Protein AF-A0AAJ1SRV4-F1 (afdb_monomer)

Structure (mmCIF, N/CA/C/O backbone):
data_AF-A0AAJ1SRV4-F1
#
_entry.id   AF-A0AAJ1SRV4-F1
#
loop_
_atom_site.group_PDB
_atom_site.id
_atom_site.type_symbol
_atom_site.label_atom_id
_atom_site.label_alt_id
_atom_site.label_comp_id
_atom_site.label_asym_id
_atom_site.label_entity_id
_atom_site.label_seq_id
_atom_site.pdbx_PDB_ins_code
_atom_site.Cartn_x
_atom_site.Cartn_y
_atom_site.Cartn_z
_atom_site.occupancy
_atom_site.B_iso_or_equiv
_atom_site.auth_seq_id
_atom_site.auth_comp_id
_atom_site.auth_asym_id
_atom_site.auth_atom_id
_atom_site.pdbx_PDB_model_num
ATOM 1 N N . MET A 1 1 ? -9.204 7.041 1.022 1.00 50.75 1 MET A N 1
ATOM 2 C CA . MET A 1 1 ? -7.983 7.459 0.311 1.00 50.75 1 MET A CA 1
ATOM 3 C C . MET A 1 1 ? -6.954 6.400 0.609 1.00 50.75 1 MET A C 1
ATOM 5 O O . MET A 1 1 ? -6.613 6.237 1.772 1.00 50.75 1 MET A O 1
ATOM 9 N N . ASP A 1 2 ? -6.551 5.639 -0.397 1.00 62.44 2 ASP A N 1
ATOM 10 C CA . ASP A 1 2 ? -5.406 4.743 -0.270 1.00 62.44 2 ASP A CA 1
ATOM 11 C C . ASP A 1 2 ? -4.138 5.566 -0.504 1.00 62.44 2 ASP A C 1
ATOM 13 O O . ASP A 1 2 ? -4.124 6.465 -1.353 1.00 62.44 2 ASP A O 1
ATOM 17 N N . TRP A 1 3 ? -3.096 5.309 0.285 1.00 68.19 3 TRP A N 1
ATOM 18 C CA . TRP A 1 3 ? -1.806 5.968 0.082 1.00 68.19 3 TRP A CA 1
ATOM 19 C C . TRP A 1 3 ? -1.258 5.567 -1.292 1.00 68.19 3 TRP A C 1
ATOM 21 O O . TRP A 1 3 ? -1.412 4.413 -1.694 1.00 68.19 3 TRP A O 1
ATOM 31 N N . PHE A 1 4 ? -0.631 6.505 -2.015 1.00 83.00 4 PHE A N 1
ATOM 32 C CA . PHE A 1 4 ? -0.131 6.251 -3.369 1.00 83.00 4 PHE A CA 1
ATOM 33 C C . PHE A 1 4 ? 0.717 4.972 -3.419 1.00 83.00 4 PHE A C 1
ATOM 35 O O . PHE A 1 4 ? 1.658 4.839 -2.632 1.00 83.00 4 PHE A O 1
ATOM 42 N N . PRO A 1 5 ? 0.418 4.043 -4.338 1.00 93.06 5 PRO A N 1
ATOM 43 C CA . PRO A 1 5 ? 1.128 2.781 -4.399 1.00 93.06 5 PRO A CA 1
ATOM 44 C C . PRO A 1 5 ? 2.6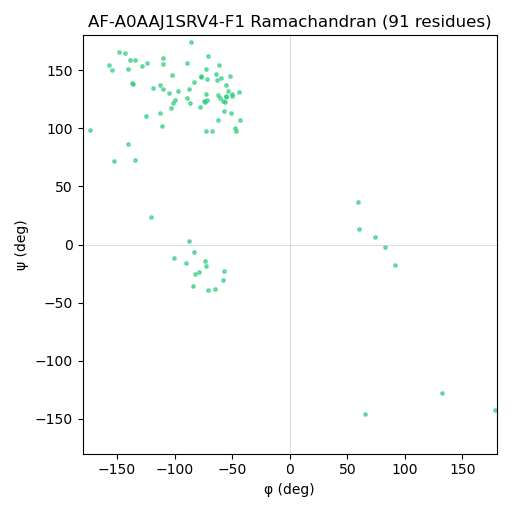04 2.982 -4.740 1.00 93.06 5 PRO A C 1
ATOM 46 O O . PRO A 1 5 ? 2.986 3.864 -5.512 1.00 93.06 5 PRO A O 1
ATOM 49 N N . HIS A 1 6 ? 3.446 2.123 -4.180 1.00 96.12 6 HIS A N 1
ATOM 50 C CA . HIS A 1 6 ? 4.854 2.019 -4.529 1.00 96.12 6 HIS A CA 1
ATOM 51 C C . HIS A 1 6 ? 5.059 0.804 -5.418 1.00 96.12 6 HIS A C 1
ATOM 53 O O . HIS A 1 6 ? 4.799 -0.324 -5.000 1.00 96.12 6 HIS A O 1
ATOM 59 N N . LEU A 1 7 ? 5.512 1.062 -6.644 1.00 97.56 7 LEU A N 1
ATOM 60 C CA . LEU A 1 7 ? 5.809 0.029 -7.626 1.00 97.56 7 LEU A CA 1
ATOM 61 C C . LEU A 1 7 ? 7.145 -0.646 -7.310 1.00 97.56 7 LEU A C 1
ATOM 63 O O . LEU A 1 7 ? 8.099 0.025 -6.895 1.00 97.56 7 LEU A O 1
ATOM 67 N N . SER A 1 8 ? 7.224 -1.948 -7.564 1.00 98.38 8 SER A N 1
ATOM 68 C CA . SER A 1 8 ? 8.498 -2.651 -7.643 1.00 98.38 8 SER A CA 1
ATOM 69 C C . SER A 1 8 ? 9.357 -2.077 -8.786 1.00 98.38 8 SER A C 1
ATOM 71 O O . SER A 1 8 ? 8.818 -1.514 -9.742 1.00 98.38 8 SER A O 1
ATOM 73 N N . PRO A 1 9 ? 10.694 -2.185 -8.725 1.00 98.31 9 PRO A N 1
ATOM 74 C CA . PRO A 1 9 ? 11.589 -1.631 -9.749 1.00 98.31 9 PRO A CA 1
ATOM 75 C C . PRO A 1 9 ? 11.367 -2.142 -11.176 1.00 98.31 9 PRO A C 1
ATOM 77 O O . PRO A 1 9 ? 11.606 -1.409 -12.132 1.00 98.31 9 PRO A O 1
ATOM 80 N N . ASP A 1 10 ? 10.901 -3.378 -11.325 1.00 98.06 10 ASP A N 1
ATOM 81 C CA . ASP A 1 10 ? 10.502 -3.981 -12.605 1.00 98.06 10 ASP A CA 1
ATOM 82 C C . ASP A 1 10 ? 9.063 -3.621 -13.021 1.00 98.06 10 ASP A C 1
ATOM 84 O O . ASP A 1 10 ? 8.638 -3.955 -14.123 1.00 98.06 10 ASP A O 1
ATOM 88 N N . GLY A 1 11 ? 8.311 -2.938 -12.153 1.00 97.88 11 GLY A N 1
ATOM 89 C CA . GLY A 1 11 ? 6.957 -2.454 -12.409 1.00 97.88 11 GLY A CA 1
ATOM 90 C C . GLY A 1 11 ? 5.871 -3.529 -12.411 1.00 97.88 11 GLY A C 1
ATOM 91 O O . GLY A 1 11 ? 4.732 -3.215 -12.753 1.00 97.88 11 GLY A O 1
ATOM 92 N N . SER A 1 12 ? 6.188 -4.775 -12.053 1.00 98.25 12 SER A N 1
ATOM 93 C CA . SER A 1 12 ? 5.234 -5.893 -12.076 1.00 98.25 12 SER A CA 1
ATOM 94 C C . SER A 1 12 ? 4.337 -5.949 -10.835 1.00 98.25 12 SER A C 1
ATOM 96 O O . SER A 1 12 ? 3.213 -6.449 -10.899 1.00 98.25 12 SER A O 1
ATOM 98 N N . LEU A 1 13 ? 4.802 -5.398 -9.711 1.00 98.38 13 LEU A N 1
ATOM 99 C CA . LEU A 1 13 ? 4.112 -5.421 -8.425 1.00 98.38 13 LEU A CA 1
ATOM 100 C C . LEU A 1 13 ? 3.910 -4.011 -7.873 1.00 98.38 13 LEU A C 1
ATOM 102 O O . LEU A 1 13 ? 4.670 -3.085 -8.165 1.00 98.38 13 LEU A O 1
ATOM 106 N N . ALA A 1 14 ? 2.904 -3.859 -7.016 1.00 97.69 14 ALA A N 1
ATOM 107 C CA . ALA A 1 14 ? 2.696 -2.645 -6.245 1.00 97.69 14 ALA A CA 1
ATOM 108 C C . ALA A 1 14 ? 2.318 -2.951 -4.795 1.00 97.69 14 ALA A C 1
ATOM 110 O O . ALA A 1 14 ? 1.500 -3.828 -4.523 1.00 97.69 14 ALA A O 1
ATOM 111 N N . SER A 1 15 ? 2.884 -2.181 -3.867 1.00 97.50 15 SER A N 1
ATOM 112 C CA . SER A 1 15 ? 2.534 -2.199 -2.444 1.00 97.50 15 SER A CA 1
ATOM 113 C C . SER A 1 15 ? 1.867 -0.886 -2.040 1.00 97.50 15 SER A C 1
ATOM 115 O O . SER A 1 15 ? 2.365 0.180 -2.413 1.00 97.50 15 SER A O 1
ATOM 117 N N . TYR A 1 16 ? 0.801 -0.925 -1.246 1.00 96.00 16 TYR A N 1
ATOM 118 C CA . TYR A 1 16 ? 0.131 0.279 -0.742 1.00 96.00 16 TYR A CA 1
ATOM 11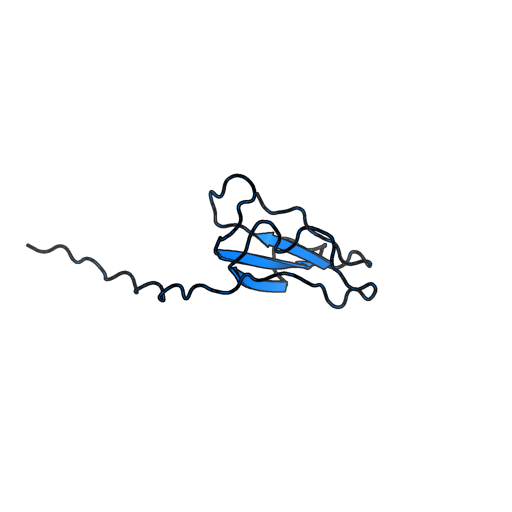9 C C . TYR A 1 16 ? -0.490 0.071 0.642 1.00 96.00 16 TYR A C 1
ATOM 121 O O . TYR A 1 16 ? -0.624 -1.060 1.109 1.00 96.00 16 TYR A O 1
ATOM 129 N N . VAL A 1 17 ? -0.860 1.175 1.299 1.00 95.75 17 VAL A N 1
ATOM 130 C CA . VAL A 1 17 ? -1.599 1.156 2.570 1.00 95.75 17 VAL A CA 1
ATOM 131 C C . VAL A 1 17 ? -3.071 1.411 2.293 1.00 95.75 17 VAL A C 1
ATOM 133 O O . VAL A 1 17 ? -3.427 2.445 1.718 1.00 95.75 17 VAL A O 1
ATOM 136 N N . ARG A 1 18 ? -3.913 0.482 2.740 1.00 94.88 18 ARG A N 1
ATOM 137 C CA . ARG A 1 18 ? -5.367 0.592 2.716 1.00 94.88 18 ARG A CA 1
ATOM 138 C C . ARG A 1 18 ? -5.869 0.959 4.105 1.00 94.88 18 ARG A C 1
ATOM 140 O O . ARG A 1 18 ? -5.638 0.249 5.082 1.00 94.88 18 ARG A O 1
ATOM 147 N N . PHE A 1 19 ? -6.564 2.086 4.174 1.00 94.00 19 PHE A N 1
ATOM 148 C CA . PHE A 1 19 ? -7.169 2.581 5.405 1.00 94.00 19 PHE A CA 1
ATOM 149 C C . PHE A 1 19 ? -8.591 2.036 5.590 1.00 94.00 19 PHE A C 1
ATOM 151 O O . PHE A 1 19 ? -9.267 1.746 4.597 1.00 94.00 19 PHE A O 1
ATOM 158 N N . PRO A 1 20 ? -9.098 1.973 6.836 1.00 93.44 20 PRO A N 1
ATOM 159 C CA . PRO A 1 20 ? -10.507 1.703 7.092 1.00 93.44 20 PRO A CA 1
ATOM 160 C C . PRO A 1 20 ? -11.429 2.633 6.294 1.00 93.44 20 PRO A C 1
ATOM 162 O O . PRO A 1 20 ? -11.133 3.819 6.093 1.00 93.44 20 PRO A O 1
ATOM 165 N N . ALA A 1 21 ? -12.575 2.107 5.862 1.00 91.69 21 ALA A N 1
ATOM 166 C CA . ALA A 1 21 ? -13.566 2.883 5.126 1.00 91.69 21 ALA A CA 1
ATOM 167 C C . ALA A 1 21 ? -13.996 4.134 5.917 1.00 91.69 21 ALA A C 1
ATOM 169 O O . ALA A 1 21 ? -14.214 4.080 7.124 1.00 91.69 21 ALA A O 1
ATOM 170 N N . GLY A 1 22 ? -14.111 5.272 5.228 1.00 91.88 22 GLY A N 1
ATOM 171 C CA . GLY A 1 22 ? -14.466 6.553 5.850 1.00 91.88 22 GLY A CA 1
ATOM 172 C C . GLY A 1 22 ? -13.300 7.313 6.493 1.00 91.88 22 GLY A C 1
ATOM 173 O O . GLY A 1 22 ? -13.506 8.435 6.953 1.00 91.88 22 GLY A O 1
ATOM 174 N N . THR A 1 23 ? -12.078 6.769 6.482 1.00 91.81 23 THR A N 1
ATOM 175 C CA . THR A 1 23 ? -10.890 7.496 6.960 1.00 91.81 23 THR A CA 1
ATOM 176 C C . THR A 1 23 ? -10.642 8.748 6.115 1.00 91.81 23 THR A C 1
ATOM 178 O O . THR A 1 23 ? -10.577 8.683 4.882 1.00 91.81 23 THR A O 1
ATOM 181 N N . GLN A 1 24 ? -10.485 9.893 6.784 1.00 90.19 24 GLN A N 1
ATOM 182 C CA . GLN A 1 24 ? -10.137 11.168 6.160 1.00 90.19 24 GLN A CA 1
ATOM 183 C C . GLN A 1 24 ? -8.633 11.429 6.271 1.00 90.19 24 GLN A C 1
ATOM 185 O O . GLN A 1 24 ? -8.056 11.326 7.351 1.00 90.19 24 GLN A O 1
ATOM 190 N N . GLY A 1 25 ? -8.007 11.807 5.154 1.00 87.88 25 GLY A N 1
ATOM 191 C CA . GLY A 1 25 ? -6.560 12.005 5.086 1.00 87.88 25 GLY A CA 1
ATOM 192 C C . GLY A 1 25 ? -5.784 10.702 5.293 1.00 87.88 25 GLY A C 1
ATOM 193 O O . GLY A 1 25 ? -6.232 9.637 4.873 1.00 87.88 25 GLY A O 1
ATOM 194 N N . HIS A 1 26 ? -4.621 10.809 5.937 1.00 88.12 26 HIS A N 1
ATOM 195 C CA . HIS A 1 26 ? -3.725 9.683 6.211 1.00 88.12 26 HIS A CA 1
ATOM 196 C C . HIS A 1 26 ? -3.245 9.760 7.667 1.00 88.12 26 HIS A C 1
ATOM 198 O O . HIS A 1 26 ? -2.119 10.185 7.905 1.00 88.12 26 HIS A O 1
ATOM 204 N N . PRO A 1 27 ? -4.100 9.468 8.659 1.00 92.06 27 PRO A N 1
ATOM 205 C CA . PRO A 1 27 ? -3.709 9.515 10.065 1.00 92.06 27 PRO A CA 1
ATOM 206 C C . PRO A 1 27 ? -2.760 8.361 10.431 1.00 92.06 27 PRO A C 1
ATOM 208 O O . PRO A 1 27 ? -2.658 7.360 9.720 1.00 92.06 27 PRO A O 1
ATOM 211 N N . ALA A 1 28 ? -2.059 8.510 11.550 1.00 92.56 28 ALA A N 1
ATOM 212 C CA . ALA A 1 28 ? -1.326 7.433 12.212 1.00 92.56 28 ALA A CA 1
ATOM 213 C C . ALA A 1 28 ? -2.250 6.632 13.156 1.00 92.56 28 ALA A C 1
ATOM 215 O O . ALA A 1 28 ? -3.399 7.018 13.375 1.00 92.56 28 ALA A O 1
ATOM 216 N N . ASP A 1 29 ? -1.727 5.549 13.735 1.00 93.00 29 ASP A N 1
ATOM 217 C CA . ASP A 1 29 ? -2.348 4.759 14.811 1.00 93.00 29 ASP A CA 1
ATOM 218 C C . ASP A 1 29 ? -3.721 4.137 14.482 1.00 93.00 29 ASP A C 1
ATOM 220 O O . ASP A 1 29 ? -4.597 4.022 15.342 1.00 93.00 29 ASP A O 1
ATOM 224 N N . LEU A 1 30 ? -3.913 3.693 13.239 1.00 93.69 30 LEU A N 1
ATOM 225 C CA . LEU A 1 30 ? -5.101 2.966 12.790 1.00 93.69 30 LEU A CA 1
ATOM 226 C C . LEU A 1 30 ? -4.802 1.490 12.481 1.00 93.69 30 LEU A C 1
ATOM 228 O O . LEU A 1 30 ? -3.666 1.147 12.142 1.00 93.69 30 LEU A O 1
ATOM 232 N N . PRO A 1 31 ? -5.818 0.607 12.548 1.00 95.12 31 PRO A N 1
ATOM 233 C CA . PRO A 1 31 ? -5.725 -0.736 11.989 1.00 95.12 31 PRO A CA 1
ATOM 234 C C . PRO A 1 31 ? -5.791 -0.630 10.461 1.00 95.12 31 PRO A C 1
ATOM 236 O O . PRO A 1 31 ? -6.868 -0.468 9.887 1.00 95.12 31 PRO A O 1
ATOM 239 N N . VAL A 1 32 ? -4.634 -0.644 9.809 1.00 95.00 32 VAL A N 1
ATOM 240 C CA . VAL A 1 32 ? -4.512 -0.534 8.352 1.00 95.00 32 VAL A CA 1
ATOM 241 C C . VAL A 1 32 ? -4.059 -1.856 7.759 1.00 95.00 32 VAL A C 1
ATOM 243 O O . VAL A 1 32 ? -3.461 -2.691 8.435 1.00 95.00 32 VAL A O 1
ATOM 246 N N . ASP A 1 33 ? -4.289 -2.011 6.465 1.00 96.25 33 ASP A N 1
ATOM 247 C CA . ASP A 1 33 ? -3.772 -3.132 5.700 1.00 96.25 33 ASP A CA 1
ATOM 248 C C . ASP A 1 33 ? -2.595 -2.670 4.840 1.00 96.25 33 ASP A C 1
ATOM 250 O O . ASP A 1 33 ? -2.701 -1.693 4.094 1.00 96.25 33 ASP A O 1
ATOM 254 N N . VAL A 1 34 ? -1.480 -3.397 4.890 1.00 96.88 34 VAL A N 1
ATOM 255 C CA . VAL A 1 34 ? -0.458 -3.339 3.838 1.00 96.88 34 VAL A CA 1
ATOM 256 C C . VAL A 1 34 ? -0.858 -4.344 2.767 1.00 96.88 34 VAL A C 1
ATOM 258 O O . VAL A 1 34 ? -1.019 -5.530 3.054 1.00 96.88 34 VAL A O 1
ATOM 261 N N . VAL A 1 35 ? -1.040 -3.878 1.536 1.00 97.31 35 VAL A N 1
ATOM 262 C CA . VAL A 1 35 ? -1.582 -4.678 0.433 1.00 97.31 35 VAL A CA 1
ATOM 263 C C . VAL A 1 35 ? -0.552 -4.787 -0.682 1.00 97.31 35 VAL A C 1
ATOM 265 O O . VAL A 1 35 ? 0.054 -3.786 -1.061 1.00 97.31 35 VAL A O 1
ATOM 268 N N . LEU A 1 36 ? -0.379 -5.996 -1.214 1.00 98.06 36 LEU A N 1
ATOM 269 C CA . LEU A 1 36 ? 0.401 -6.294 -2.413 1.00 98.06 36 LEU A CA 1
ATOM 270 C C . LEU A 1 36 ? -0.544 -6.702 -3.547 1.00 98.06 36 LEU A C 1
ATOM 272 O O . LEU A 1 36 ? -1.414 -7.550 -3.348 1.00 98.06 36 LEU A O 1
ATOM 276 N N . VAL A 1 37 ? -0.339 -6.143 -4.736 1.00 98.00 37 VAL A N 1
ATOM 277 C CA . VAL A 1 37 ? -1.078 -6.468 -5.967 1.00 98.00 37 VAL A CA 1
ATOM 278 C C . VAL A 1 37 ? -0.117 -6.637 -7.142 1.00 98.00 37 VAL A C 1
ATOM 280 O O . VAL A 1 37 ? 1.000 -6.109 -7.116 1.00 98.00 37 VAL A O 1
ATOM 283 N N . ALA A 1 38 ? -0.569 -7.344 -8.176 1.00 98.19 38 ALA A N 1
ATOM 284 C CA . ALA A 1 38 ? 0.038 -7.263 -9.497 1.00 98.19 38 ALA A CA 1
ATOM 285 C C . ALA A 1 38 ? -0.421 -5.966 -10.184 1.00 98.19 38 ALA A C 1
ATOM 287 O O . ALA A 1 38 ? -1.548 -5.512 -9.977 1.00 98.19 38 ALA A O 1
ATOM 288 N N . THR A 1 39 ? 0.439 -5.334 -10.982 1.00 97.25 39 THR A N 1
ATOM 289 C CA . THR A 1 39 ? 0.090 -4.059 -11.637 1.00 97.25 39 THR A CA 1
ATOM 290 C C . THR A 1 39 ? -0.894 -4.211 -12.797 1.00 97.25 39 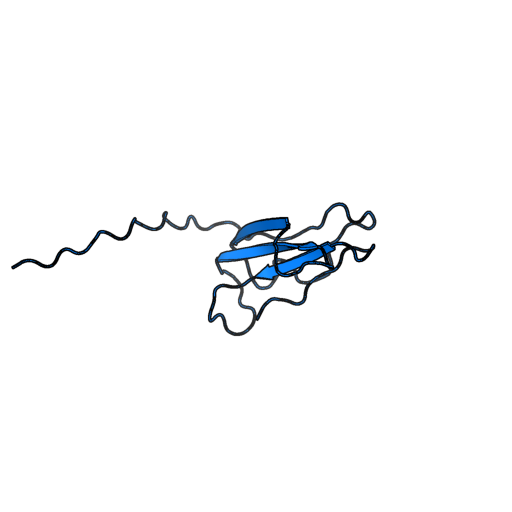THR A C 1
ATOM 292 O O . THR A 1 39 ? -1.483 -3.212 -13.218 1.00 97.25 39 THR A O 1
ATOM 295 N N . ASP A 1 40 ? -1.107 -5.435 -13.281 1.00 97.88 40 ASP A N 1
ATOM 296 C CA . ASP A 1 40 ? -2.106 -5.799 -14.288 1.00 97.88 40 ASP A CA 1
ATOM 297 C C . ASP A 1 40 ? -3.469 -6.202 -13.689 1.00 97.88 40 ASP A C 1
ATOM 299 O O . ASP A 1 40 ? -4.471 -6.161 -14.403 1.00 97.88 40 ASP A O 1
ATOM 303 N N . ASP A 1 41 ? -3.542 -6.496 -12.385 1.00 97.56 41 ASP A N 1
ATOM 304 C CA . ASP A 1 41 ? -4.786 -6.757 -11.653 1.00 97.56 41 ASP A CA 1
ATOM 305 C C . ASP A 1 41 ? -4.776 -6.138 -10.243 1.00 97.56 41 ASP A C 1
ATOM 307 O O . ASP A 1 41 ? -4.477 -6.772 -9.231 1.00 97.56 41 ASP A O 1
ATOM 311 N N . TRP A 1 42 ? -5.179 -4.869 -10.172 1.00 94.44 42 TRP A N 1
ATOM 312 C CA . TRP A 1 42 ? -5.319 -4.129 -8.914 1.00 94.44 42 TRP A CA 1
ATOM 313 C C . TRP A 1 42 ? -6.520 -4.569 -8.069 1.00 94.44 42 TRP A C 1
ATOM 315 O O . TRP A 1 42 ? -6.590 -4.233 -6.884 1.00 94.44 42 TRP A O 1
ATOM 325 N N . ALA A 1 43 ? -7.494 -5.258 -8.671 1.00 95.06 43 ALA A N 1
ATOM 326 C CA . ALA A 1 43 ? -8.722 -5.650 -7.990 1.00 95.06 43 ALA A CA 1
ATOM 327 C C . ALA A 1 43 ? -8.512 -6.878 -7.096 1.00 95.06 43 ALA A C 1
ATOM 329 O O . ALA A 1 43 ? -9.250 -7.051 -6.122 1.00 95.06 43 ALA A O 1
ATOM 330 N N . THR A 1 44 ? -7.493 -7.687 -7.394 1.00 97.00 44 THR A N 1
ATOM 331 C CA . THR A 1 44 ? -7.182 -8.921 -6.674 1.00 97.00 44 THR A CA 1
ATOM 332 C C . THR A 1 44 ? -5.881 -8.775 -5.880 1.00 97.00 44 THR A C 1
ATOM 334 O O . THR A 1 44 ? -4.790 -8.888 -6.439 1.00 97.00 44 THR A O 1
ATOM 337 N N . PRO A 1 45 ? -5.951 -8.556 -4.553 1.00 97.25 45 PRO A N 1
ATOM 338 C CA . PRO A 1 45 ? -4.772 -8.614 -3.699 1.00 97.25 45 PRO A CA 1
ATOM 339 C C . PRO A 1 45 ? -4.051 -9.956 -3.827 1.00 97.25 45 PRO A C 1
ATOM 341 O O . PRO A 1 45 ? -4.647 -11.010 -3.612 1.00 97.25 45 PRO A O 1
ATOM 344 N N . LEU A 1 46 ? -2.750 -9.904 -4.108 1.00 98.12 46 LEU A N 1
ATOM 345 C CA . LEU A 1 46 ? -1.867 -11.064 -3.999 1.00 98.12 46 LEU A CA 1
ATOM 346 C C . LEU A 1 46 ? -1.642 -11.423 -2.530 1.00 98.12 46 LEU A C 1
ATOM 348 O O . LEU A 1 46 ? -1.584 -12.594 -2.171 1.00 98.12 46 LEU A O 1
ATOM 352 N N . GLN A 1 47 ? -1.510 -10.402 -1.679 1.00 98.19 47 GLN A N 1
ATOM 353 C CA . GLN A 1 47 ? -1.316 -10.570 -0.246 1.00 98.19 47 GLN A CA 1
ATOM 354 C C . GLN A 1 47 ? -1.815 -9.340 0.513 1.00 98.19 47 GLN A C 1
ATOM 356 O O . GLN A 1 47 ? -1.801 -8.212 0.015 1.00 98.19 47 GLN A O 1
ATOM 361 N N . THR A 1 48 ? -2.263 -9.558 1.744 1.00 97.62 48 THR A N 1
ATOM 362 C CA . THR A 1 48 ? -2.628 -8.495 2.681 1.00 97.62 48 THR A CA 1
ATOM 363 C C . THR A 1 48 ? -2.070 -8.821 4.060 1.00 97.62 48 THR A C 1
ATOM 365 O O . THR A 1 48 ? -2.116 -9.978 4.485 1.00 97.62 48 THR A O 1
ATOM 368 N N . TRP A 1 49 ? -1.529 -7.808 4.734 1.00 97.38 49 TRP A N 1
ATOM 369 C CA . TRP A 1 49 ? -1.040 -7.891 6.106 1.00 97.38 49 TRP A CA 1
ATOM 370 C C . TRP A 1 49 ? -1.728 -6.816 6.958 1.00 97.38 49 TRP A C 1
ATOM 372 O O . TRP A 1 49 ? -1.438 -5.631 6.762 1.00 97.38 49 TRP A O 1
ATOM 382 N N . PRO A 1 50 ? -2.609 -7.201 7.898 1.00 96.12 50 PRO A N 1
ATOM 383 C CA . PRO A 1 50 ? 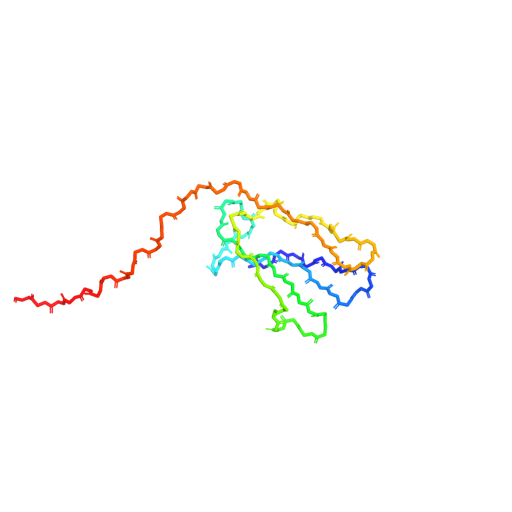-3.199 -6.257 8.838 1.00 96.12 50 PRO A CA 1
ATOM 384 C C . PRO A 1 50 ? -2.152 -5.829 9.871 1.00 96.12 50 PRO A C 1
ATOM 386 O O . PRO A 1 50 ? -1.485 -6.671 10.479 1.00 96.12 50 PRO A O 1
ATOM 389 N N . VAL A 1 51 ? -1.999 -4.521 10.079 1.00 95.31 51 VAL A N 1
ATOM 390 C CA . VAL A 1 51 ? -1.027 -3.941 11.016 1.00 95.31 51 VAL A CA 1
ATOM 391 C C . VAL A 1 51 ? -1.614 -2.740 11.757 1.00 95.31 51 VAL A C 1
ATOM 393 O O . VAL A 1 51 ? -2.432 -1.990 11.227 1.00 95.31 51 VAL A O 1
ATOM 396 N N . SER A 1 52 ? -1.149 -2.499 12.983 1.00 95.56 52 SER A N 1
ATOM 397 C CA . SER A 1 52 ? -1.285 -1.176 13.598 1.00 95.56 52 SER A CA 1
ATOM 398 C C . SER A 1 52 ? -0.318 -0.223 12.896 1.00 95.56 52 SER A C 1
ATOM 400 O O . SER A 1 52 ? 0.875 -0.514 12.810 1.00 95.56 52 SER A O 1
ATOM 402 N N . GLY A 1 53 ? -0.807 0.890 12.358 1.00 94.94 53 GLY A N 1
ATOM 403 C CA . GLY A 1 53 ? 0.012 1.769 11.529 1.00 94.94 53 GLY A CA 1
ATOM 404 C C . GLY A 1 53 ? -0.754 2.962 10.969 1.00 94.94 53 GLY A C 1
ATOM 405 O O . GLY A 1 53 ? -1.591 3.547 11.646 1.00 94.94 53 GLY A O 1
ATOM 406 N N . GLY A 1 54 ? -0.448 3.346 9.731 1.00 93.19 54 GLY A N 1
ATOM 407 C CA . GLY A 1 54 ? -1.051 4.486 9.040 1.00 93.19 54 GLY A CA 1
ATOM 408 C C . GLY A 1 54 ? 0.022 5.360 8.404 1.00 93.19 54 GLY A C 1
ATOM 409 O O . GLY A 1 54 ? 0.890 4.860 7.684 1.00 93.19 54 GLY A O 1
ATOM 410 N N . GLN A 1 55 ? -0.004 6.665 8.674 1.00 93.38 55 GLN A N 1
ATOM 411 C CA . GLN A 1 55 ? 1.090 7.562 8.293 1.00 93.38 55 GLN A CA 1
ATOM 412 C C . GLN A 1 55 ? 2.437 6.992 8.760 1.00 93.38 55 GLN A C 1
ATOM 414 O O . GLN A 1 55 ? 2.588 6.632 9.914 1.00 93.38 55 GLN A O 1
ATOM 419 N N . GLY A 1 56 ? 3.449 6.901 7.906 1.00 92.69 56 GLY A N 1
ATOM 420 C CA . GLY A 1 56 ? 4.756 6.343 8.280 1.00 92.69 56 GLY A CA 1
ATOM 421 C C . GLY A 1 56 ? 4.910 4.840 8.037 1.00 92.69 56 GLY A C 1
ATOM 422 O O . GLY A 1 56 ? 6.047 4.383 7.952 1.00 92.69 56 GLY A O 1
ATOM 423 N N . THR A 1 57 ? 3.825 4.075 7.859 1.00 95.00 57 THR A N 1
ATOM 424 C CA . THR A 1 57 ? 3.913 2.629 7.577 1.00 95.00 57 THR A CA 1
ATOM 425 C C . THR A 1 57 ? 4.579 2.344 6.231 1.00 95.00 57 THR A C 1
ATOM 427 O O . THR A 1 57 ? 5.364 1.401 6.127 1.00 95.00 57 THR A O 1
ATOM 430 N N . LEU A 1 58 ? 4.302 3.168 5.213 1.00 94.12 58 LEU A N 1
ATOM 431 C CA . LEU A 1 58 ? 4.846 3.033 3.858 1.00 94.12 58 LEU A CA 1
ATOM 432 C C . LEU A 1 58 ? 4.912 4.413 3.172 1.00 94.12 58 LEU A C 1
ATOM 434 O O . LEU A 1 58 ? 4.094 4.739 2.321 1.00 94.12 58 LEU A O 1
ATOM 438 N N . ASN A 1 59 ? 5.844 5.271 3.598 1.00 89.69 59 ASN A N 1
ATOM 439 C CA . ASN A 1 59 ? 5.897 6.662 3.114 1.00 89.69 59 ASN A CA 1
ATOM 440 C C . ASN A 1 59 ? 6.639 6.841 1.791 1.00 89.69 59 ASN A C 1
ATOM 442 O O . ASN A 1 59 ? 6.316 7.738 1.012 1.00 89.69 59 ASN A O 1
ATOM 446 N N . VAL A 1 60 ? 7.691 6.053 1.603 1.00 90.75 60 VAL A N 1
ATOM 447 C CA . VAL A 1 60 ? 8.576 6.118 0.444 1.00 90.75 60 VAL A CA 1
ATOM 448 C C . VAL A 1 60 ? 8.704 4.733 -0.157 1.00 90.75 60 VAL A C 1
ATOM 450 O O . VAL A 1 60 ? 8.582 3.723 0.547 1.00 90.75 60 VAL A O 1
ATOM 453 N N . ASN A 1 61 ? 8.994 4.688 -1.457 1.00 92.88 61 ASN A N 1
ATOM 454 C CA . ASN A 1 61 ? 9.254 3.429 -2.130 1.00 92.88 61 ASN A CA 1
ATOM 455 C C . ASN A 1 61 ? 10.422 2.713 -1.435 1.00 92.88 61 ASN A C 1
ATOM 457 O O . ASN A 1 61 ? 11.545 3.214 -1.408 1.00 92.88 61 ASN A O 1
ATOM 461 N N . SER A 1 62 ? 10.109 1.562 -0.846 1.00 94.44 62 SER A N 1
ATOM 462 C CA . SER A 1 62 ? 11.016 0.755 -0.030 1.00 94.44 62 SER A CA 1
ATOM 463 C C . SER A 1 62 ? 11.195 -0.647 -0.620 1.00 94.44 62 SER A C 1
ATOM 465 O O . SER A 1 62 ? 11.495 -1.596 0.107 1.00 94.44 62 SER A O 1
ATOM 467 N N . TRP A 1 63 ? 10.971 -0.794 -1.929 1.00 98.25 63 TRP A N 1
ATOM 468 C CA . TRP A 1 63 ? 11.224 -2.032 -2.653 1.00 98.25 63 TRP A CA 1
ATOM 469 C C . TRP A 1 63 ? 12.723 -2.299 -2.816 1.00 98.25 63 TRP A C 1
ATOM 471 O O . TRP A 1 63 ? 13.530 -1.408 -3.078 1.00 98.25 63 TRP A O 1
ATOM 481 N N . SER A 1 64 ? 13.086 -3.572 -2.707 1.00 98.12 64 SER A N 1
ATOM 482 C CA . SER A 1 64 ? 14.364 -4.105 -3.166 1.00 98.12 64 SER A CA 1
ATOM 483 C C . SER A 1 64 ? 14.533 -3.880 -4.662 1.00 98.12 64 SER A C 1
ATOM 485 O O . SER A 1 64 ? 13.587 -4.071 -5.420 1.00 98.12 64 SER A O 1
ATOM 487 N N . LEU A 1 65 ? 15.766 -3.587 -5.092 1.00 97.56 65 LEU A N 1
ATOM 488 C CA . LEU A 1 65 ? 16.139 -3.494 -6.511 1.00 97.56 65 LEU A CA 1
ATOM 489 C C . LEU A 1 65 ? 15.847 -4.776 -7.306 1.00 97.56 65 LEU A C 1
ATOM 491 O O . LEU A 1 65 ? 15.718 -4.715 -8.522 1.00 97.56 65 LEU A O 1
ATOM 495 N N . ALA A 1 66 ? 15.754 -5.922 -6.627 1.00 98.12 66 ALA A N 1
ATOM 496 C CA . ALA A 1 66 ? 15.424 -7.205 -7.240 1.00 98.12 66 ALA A CA 1
ATOM 497 C C . ALA A 1 66 ? 13.907 -7.473 -7.331 1.00 98.12 66 ALA A C 1
ATOM 499 O O . ALA A 1 66 ? 13.523 -8.557 -7.754 1.00 98.12 66 ALA A O 1
ATOM 500 N N . SER A 1 67 ? 13.054 -6.528 -6.915 1.00 98.19 67 SER A N 1
ATOM 501 C CA . SER A 1 67 ? 11.583 -6.639 -6.937 1.00 98.19 67 SER A CA 1
ATOM 502 C C . SER A 1 67 ? 10.977 -7.790 -6.123 1.00 98.19 67 SER A C 1
ATOM 504 O O . SER A 1 67 ? 9.798 -8.094 -6.251 1.00 98.19 67 SER A O 1
ATOM 506 N N . ASP A 1 68 ? 11.755 -8.424 -5.253 1.00 96.69 68 ASP A N 1
ATOM 507 C CA . ASP A 1 68 ? 11.382 -9.645 -4.529 1.00 96.69 68 ASP A CA 1
ATOM 508 C C . ASP A 1 68 ? 10.923 -9.395 -3.084 1.00 96.69 68 ASP A C 1
ATOM 510 O O . ASP A 1 68 ? 10.418 -10.293 -2.413 1.00 96.69 68 ASP A O 1
ATOM 514 N N . ARG A 1 69 ? 11.127 -8.177 -2.578 1.00 97.44 69 ARG A N 1
ATOM 515 C CA . ARG A 1 69 ? 10.811 -7.774 -1.203 1.00 97.44 69 ARG A CA 1
ATOM 516 C C . ARG A 1 69 ? 10.630 -6.266 -1.108 1.00 97.44 69 ARG A C 1
ATOM 518 O O . ARG A 1 69 ? 11.258 -5.515 -1.853 1.00 97.44 69 ARG A O 1
ATOM 525 N N . PHE A 1 70 ? 9.858 -5.825 -0.127 1.00 97.62 70 PHE A N 1
ATOM 526 C CA . PHE A 1 70 ? 9.770 -4.426 0.282 1.00 97.62 70 PHE A CA 1
ATOM 527 C C . PHE A 1 70 ? 9.732 -4.331 1.808 1.00 97.62 70 PHE A C 1
ATOM 529 O O . PHE A 1 70 ? 9.412 -5.306 2.489 1.00 97.62 70 PHE A O 1
ATOM 536 N N . ALA A 1 71 ? 10.080 -3.165 2.345 1.00 97.00 71 ALA A N 1
ATOM 537 C CA . ALA A 1 71 ? 9.987 -2.886 3.774 1.00 97.00 71 ALA A CA 1
ATOM 538 C C . ALA A 1 71 ? 8.757 -2.026 4.101 1.00 97.00 71 ALA A C 1
ATOM 540 O O . ALA A 1 71 ? 8.375 -1.147 3.329 1.00 97.00 71 ALA A O 1
ATOM 541 N N . CYS A 1 72 ? 8.167 -2.262 5.271 1.00 95.62 72 CYS A N 1
ATOM 542 C CA . CYS A 1 72 ? 7.132 -1.422 5.869 1.00 95.62 72 CYS A CA 1
ATOM 543 C C . CYS A 1 72 ? 7.324 -1.363 7.391 1.00 95.62 72 CYS A C 1
ATOM 545 O O . CYS A 1 72 ? 8.066 -2.166 7.963 1.00 95.62 72 CYS A O 1
ATOM 547 N N . VAL A 1 73 ? 6.666 -0.406 8.046 1.00 96.06 73 VAL A N 1
ATOM 548 C CA . VAL A 1 73 ? 6.711 -0.241 9.504 1.00 96.06 73 VAL A CA 1
ATOM 549 C C . VAL A 1 73 ? 5.343 -0.548 10.103 1.00 96.06 73 VAL A C 1
ATOM 551 O O . VAL A 1 73 ? 4.386 0.205 9.912 1.00 96.06 73 VAL A O 1
ATOM 554 N N . ALA A 1 74 ? 5.272 -1.631 10.872 1.00 95.25 74 ALA A N 1
ATOM 555 C CA . ALA A 1 74 ? 4.177 -1.875 11.800 1.00 95.25 74 ALA A CA 1
ATOM 556 C C . ALA A 1 74 ? 4.503 -1.208 13.138 1.00 95.25 74 ALA A C 1
ATOM 558 O O . ALA A 1 74 ? 5.620 -1.316 13.652 1.00 95.25 74 ALA A O 1
ATOM 559 N N . TYR A 1 75 ? 3.535 -0.499 13.697 1.00 94.06 75 TYR A N 1
ATOM 560 C CA . TYR A 1 75 ? 3.673 0.114 15.005 1.00 94.06 75 TYR A CA 1
ATOM 561 C C . TYR A 1 75 ? 3.622 -0.970 16.086 1.00 94.06 75 TYR A C 1
ATOM 563 O O . TYR A 1 75 ? 2.969 -2.000 15.889 1.00 94.06 75 TYR A O 1
ATOM 571 N N . PRO A 1 76 ? 4.283 -0.768 17.23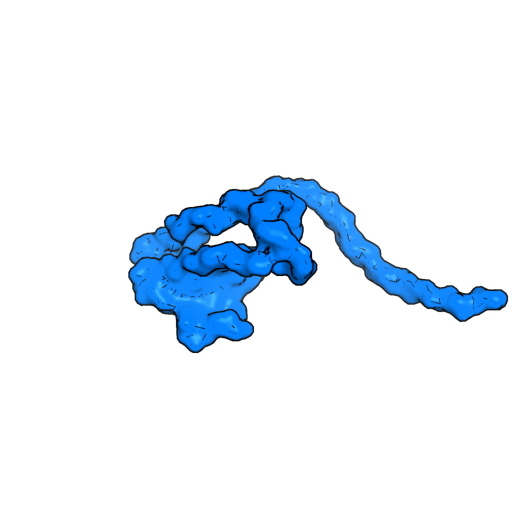9 1.00 87.19 76 PRO A N 1
ATOM 572 C CA . PRO A 1 76 ? 4.137 -1.680 18.361 1.00 87.19 76 PRO A CA 1
ATOM 573 C C . PRO A 1 76 ? 2.662 -1.745 18.761 1.00 87.19 76 PRO A C 1
ATOM 575 O O . PRO A 1 76 ? 2.038 -0.723 19.049 1.00 87.19 76 PR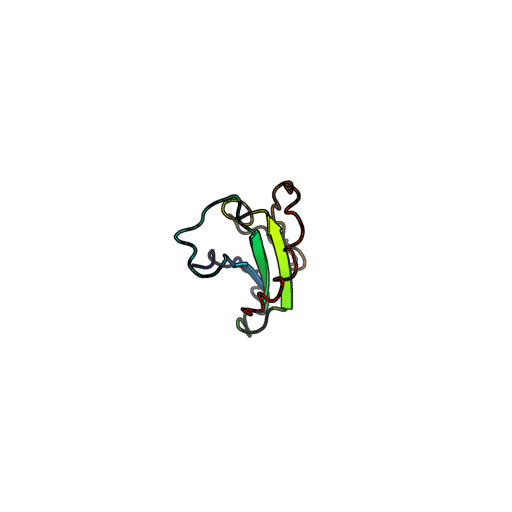O A O 1
ATOM 578 N N . GLY A 1 77 ? 2.103 -2.954 18.753 1.00 70.25 77 GLY A N 1
ATOM 579 C CA . GLY A 1 77 ? 0.711 -3.158 19.118 1.00 70.25 77 GLY A CA 1
ATOM 580 C C . GLY A 1 77 ? 0.470 -2.698 20.552 1.00 70.25 77 GLY A C 1
ATOM 581 O O . GLY A 1 77 ? 1.126 -3.165 21.483 1.00 70.25 77 GLY A O 1
ATOM 582 N N . ARG A 1 78 ? -0.514 -1.820 20.756 1.00 60.19 78 ARG A N 1
ATOM 583 C CA . ARG A 1 78 ? -1.336 -1.989 21.954 1.00 60.19 78 ARG A CA 1
ATOM 584 C C . ARG A 1 78 ? -2.236 -3.171 21.643 1.00 60.19 78 ARG A C 1
ATOM 586 O O . ARG A 1 78 ? -2.921 -3.128 20.627 1.00 60.19 78 ARG A O 1
ATOM 593 N N . GLU A 1 79 ? -2.194 -4.205 22.477 1.00 50.25 79 GLU A N 1
ATOM 594 C CA . GLU A 1 79 ? -3.172 -5.295 22.464 1.00 50.25 79 GLU A CA 1
ATOM 595 C C . GLU A 1 79 ? -4.572 -4.685 22.294 1.00 50.25 79 GLU A C 1
ATOM 597 O O . GLU A 1 79 ? -5.083 -4.019 23.199 1.00 50.25 79 GLU A O 1
ATOM 602 N N . GLN A 1 80 ? -5.168 -4.833 21.111 1.00 47.66 80 GLN A N 1
ATOM 603 C CA . GLN A 1 80 ? -6.592 -4.595 20.957 1.00 47.66 80 GLN A CA 1
ATOM 604 C C . GLN A 1 80 ? -7.259 -5.846 21.519 1.00 47.66 80 GLN A C 1
ATOM 606 O O . GLN A 1 80 ? -7.007 -6.930 20.987 1.00 47.66 80 GLN A O 1
ATOM 611 N N . PRO A 1 81 ? -8.074 -5.746 22.586 1.00 40.06 81 PRO A N 1
ATOM 612 C CA . PRO A 1 81 ? -8.851 -6.894 23.016 1.00 40.06 81 PRO A CA 1
ATOM 613 C C . PRO A 1 81 ? -9.642 -7.393 21.807 1.00 40.06 81 PRO A C 1
ATOM 615 O O . PRO A 1 81 ? -10.222 -6.588 21.071 1.00 40.06 81 PRO A O 1
ATOM 618 N N . ALA A 1 82 ? -9.585 -8.708 21.575 1.00 41.84 82 ALA A N 1
ATOM 619 C CA . ALA A 1 82 ? -10.316 -9.364 20.503 1.00 41.84 82 ALA A CA 1
ATOM 620 C C . ALA A 1 82 ? -11.744 -8.812 20.465 1.00 41.84 82 ALA A C 1
ATOM 622 O O . ALA A 1 82 ? -12.381 -8.705 21.516 1.00 41.84 82 ALA A O 1
ATOM 623 N N . ALA A 1 83 ? -12.215 -8.426 19.276 1.00 47.84 83 ALA A N 1
ATOM 624 C CA . ALA A 1 83 ? -13.585 -7.973 19.101 1.00 47.84 83 ALA A CA 1
ATOM 625 C C . ALA A 1 83 ? -14.514 -9.023 19.722 1.00 47.84 83 ALA A C 1
ATOM 627 O O . ALA A 1 83 ? -14.552 -10.171 19.273 1.00 47.84 83 ALA A O 1
ATOM 628 N N . GLU A 1 84 ? -15.187 -8.640 20.808 1.00 40.22 84 GLU A N 1
ATOM 629 C CA . GLU A 1 84 ? -16.166 -9.488 21.470 1.00 40.22 84 GLU A CA 1
ATOM 630 C C . GLU A 1 84 ? -17.195 -9.888 20.404 1.00 40.22 84 GLU A C 1
ATOM 632 O O . GLU A 1 84 ? -17.674 -9.007 19.678 1.00 40.22 84 GLU A O 1
ATOM 637 N N . PRO A 1 85 ? -17.495 -11.189 20.222 1.00 40.53 85 PRO A N 1
ATOM 638 C CA . PRO A 1 85 ? -18.508 -11.596 19.264 1.00 40.53 85 PRO A C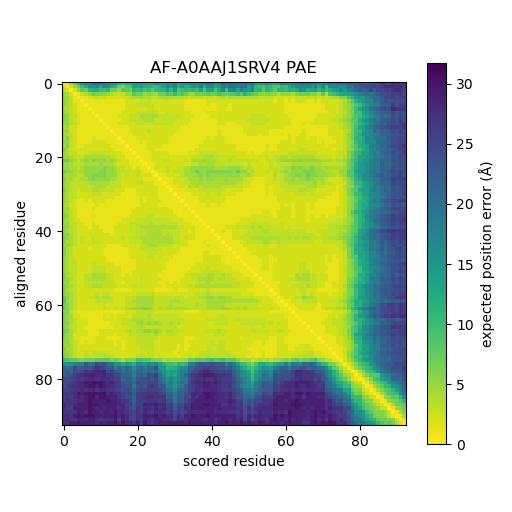A 1
ATOM 639 C C . PRO A 1 85 ? -19.790 -10.868 19.643 1.00 40.53 85 PRO A C 1
ATOM 641 O O . PRO A 1 85 ? -20.226 -10.971 20.787 1.00 40.53 85 PRO A O 1
ATOM 644 N N . GLU A 1 86 ? -20.339 -10.097 18.701 1.00 45.72 86 GLU A N 1
ATOM 645 C CA . GLU A 1 86 ? -21.538 -9.288 18.890 1.00 45.72 86 GLU A CA 1
ATOM 646 C C . GLU A 1 86 ? -22.614 -10.154 19.550 1.00 45.72 86 GLU A C 1
ATOM 648 O O . GLU A 1 86 ? -23.235 -11.015 18.919 1.00 45.72 86 GLU A O 1
ATOM 653 N N . ALA A 1 87 ? -22.771 -9.987 20.867 1.00 45.47 87 ALA 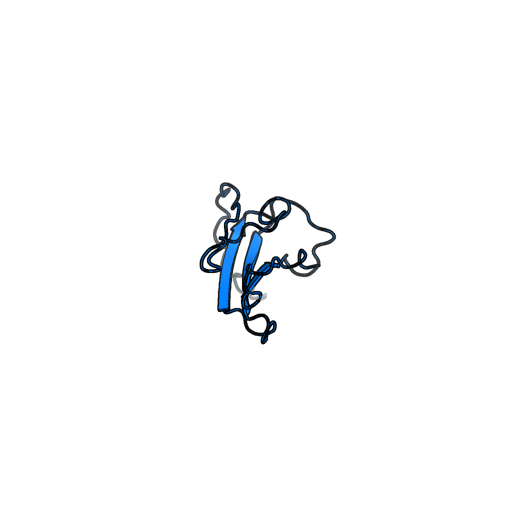A N 1
ATOM 654 C CA . ALA A 1 87 ? -23.750 -10.719 21.634 1.00 45.47 87 ALA A CA 1
ATOM 655 C C . ALA A 1 87 ? -25.101 -10.311 21.068 1.00 45.47 87 ALA A C 1
ATOM 657 O O . ALA A 1 87 ? -25.547 -9.176 21.245 1.00 45.47 87 ALA A O 1
ATOM 658 N N . ARG A 1 88 ? -25.713 -11.245 20.338 1.00 47.03 88 ARG A N 1
ATOM 659 C CA . ARG A 1 88 ? -27.049 -11.148 19.768 1.00 47.03 88 ARG A CA 1
ATOM 660 C C . ARG A 1 88 ? -27.988 -10.623 20.849 1.00 47.03 88 ARG A C 1
ATOM 662 O O . ARG A 1 88 ? -28.440 -11.376 21.710 1.00 47.03 88 ARG A O 1
ATOM 669 N N . ARG A 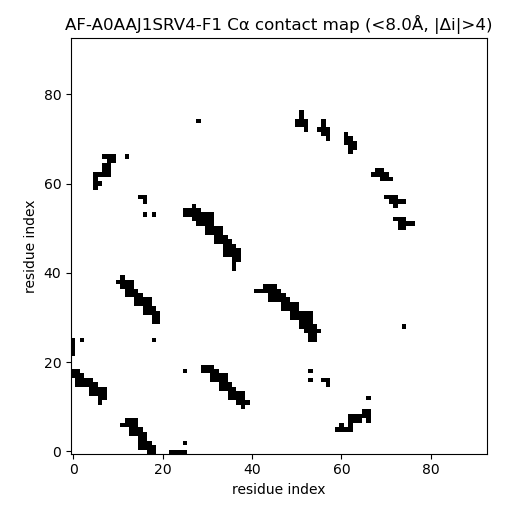1 89 ? -28.253 -9.314 20.829 1.00 44.91 89 ARG A N 1
ATOM 670 C CA . ARG A 1 89 ? -29.228 -8.683 21.714 1.00 44.91 89 ARG A CA 1
ATOM 671 C C . ARG A 1 89 ? -30.592 -9.205 21.291 1.00 44.91 89 ARG A C 1
ATOM 673 O O . ARG A 1 89 ? -31.173 -8.750 20.313 1.00 44.91 89 ARG A O 1
ATOM 680 N N . HIS A 1 90 ? -31.064 -10.213 22.008 1.00 44.31 90 HIS A N 1
ATOM 681 C CA . HIS A 1 90 ? -32.449 -10.646 21.975 1.00 44.31 90 HIS A CA 1
ATOM 682 C C . HIS A 1 90 ? -33.300 -9.612 22.729 1.00 44.31 90 HIS A C 1
ATOM 684 O O . HIS A 1 90 ? -33.018 -9.365 23.902 1.00 44.31 90 HIS A O 1
ATOM 690 N N . PRO A 1 91 ? -34.328 -9.002 22.113 1.00 47.66 91 PRO A N 1
ATOM 691 C CA . PRO A 1 91 ? -35.335 -8.258 22.850 1.00 47.66 91 PRO A CA 1
ATOM 692 C C . PRO A 1 91 ? -36.472 -9.210 23.265 1.00 47.66 91 PRO A C 1
ATOM 694 O O . PRO A 1 91 ? -37.050 -9.898 22.427 1.00 47.66 91 PRO A O 1
ATOM 697 N N . GLY A 1 92 ? -36.799 -9.239 24.554 1.00 48.66 92 GLY A N 1
ATOM 698 C CA . GLY A 1 92 ? -37.999 -9.873 25.122 1.00 48.66 92 GLY A CA 1
ATOM 699 C C . GLY A 1 92 ? -38.043 -9.529 26.612 1.00 48.66 92 GLY A C 1
ATOM 700 O O . GLY A 1 92 ? -37.098 -9.873 27.314 1.00 48.66 92 GLY A O 1
ATOM 701 N N . HIS A 1 93 ? -38.829 -8.529 27.020 1.00 41.69 93 HIS A N 1
ATOM 702 C CA . HIS A 1 93 ? -40.233 -8.606 27.468 1.00 41.69 93 HIS A CA 1
ATOM 703 C C . HIS A 1 93 ? -40.419 -9.502 28.693 1.00 41.69 93 HIS A C 1
ATOM 705 O O . HIS A 1 93 ? -40.260 -10.732 28.547 1.00 41.69 93 HIS A O 1
#

Foldseek 3Di:
DKDDWAAALVRQKTWTKAAPPPDDDWDAQGFIKTFMDTNVDPPDTPDIDTAGTTVQQCDDRQHDNVSPDGHGDGDPDPPDPPDDPPPPPDDDD

pLDDT: mean 85.32, std 19.49, range [40.06, 98.38]

Solvent-accessible surface area (backbone atoms only — not comparable to full-atom values): 5764 Å² total; per-residue (Å²): 100,64,50,82,67,32,60,25,73,82,55,59,34,32,40,33,45,42,59,54,89,88,53,74,74,70,56,58,85,35,76,21,31,44,37,32,25,40,65,93,40,76,88,54,68,75,42,75,46,83,35,43,19,42,53,74,21,71,79,64,80,45,51,36,87,80,50,80,50,66,63,71,46,68,47,85,74,73,86,69,77,73,82,73,75,81,74,79,81,78,88,78,137

Secondary structure (DSSP, 8-state):
-PPPPEEPTTSSEEEEEEPPTT--S--SSEEEEEEEEETTEEEEEEEEEEEEE-TTSS-S--B-TTSS-B---PPPPP---------------

Nearest PDB structures (foldseek):
  2ojh-assembly1_A  TM=9.242E-01  e=1.532E-03  Agrobacterium fabrum str. C58
  6zyw-assembly1_E  TM=6.096E-01  e=3.597E+00  Tetrahymena thermophila SB210
  8bda-assembly1_C  TM=6.432E-01  e=4.815E+00  Chlamydomonas reinhardtii
  8j07-assembly1_s2  TM=5.428E-01  e=4.285E+00  Homo sapiens

Mean predicted aligned error: 8.51 Å

Organism: NCBI:txid369935

Radius of gyration: 16.69 Å; Cα contacts (8 Å, |Δi|>4): 166; chains: 1; bounding box: 56×24×42 Å

InterPro domains:
  IPR011042 Six-bladed beta-propeller, TolB-like [G3DSA:2.120.10.30] (1-79)

Sequence (93 aa):
MDWFPHLSPDGSLASYVRFPAGTQGHPADLPVDVVLVATDDWATPLQTWPVSGGQGTLNVNSWSLASDRFACVAYPGREQPAAEPEARRHPGH